Protein AF-A0A2P4SHV1-F1 (afdb_monomer_lite)

pLDDT: mean 92.04, std 10.2, range [57.44, 98.38]

Structure (mmCIF, N/CA/C/O backbone):
data_AF-A0A2P4SHV1-F1
#
_entry.id   AF-A0A2P4SHV1-F1
#
loop_
_atom_site.group_PDB
_atom_site.id
_atom_site.type_symbol
_atom_site.label_atom_id
_atom_site.label_alt_id
_atom_site.label_comp_id
_atom_site.label_asym_id
_atom_site.label_entity_id
_atom_site.label_seq_id
_atom_site.pdbx_PDB_ins_code
_atom_site.Cartn_x
_atom_site.Cartn_y
_atom_site.Cartn_z
_atom_site.occupancy
_atom_site.B_iso_or_equiv
_atom_site.auth_seq_id
_atom_site.auth_comp_id
_atom_site.auth_asym_id
_atom_site.auth_atom_id
_atom_site.pdbx_PDB_model_num
ATOM 1 N N . LEU A 1 1 ? 16.043 -7.988 -4.840 1.00 92.50 1 LEU A N 1
ATOM 2 C CA . LEU A 1 1 ? 14.716 -8.599 -5.084 1.00 92.50 1 LEU A CA 1
ATOM 3 C C . LEU A 1 1 ? 14.382 -8.703 -6.570 1.00 92.50 1 LEU A C 1
ATOM 5 O O . LEU A 1 1 ? 14.161 -9.810 -7.027 1.00 92.50 1 LEU A O 1
ATOM 9 N N . ILE A 1 2 ? 14.363 -7.604 -7.338 1.00 95.56 2 ILE A N 1
ATOM 10 C CA . ILE A 1 2 ? 14.000 -7.669 -8.771 1.00 95.56 2 ILE A CA 1
ATOM 11 C C . ILE A 1 2 ? 14.969 -8.577 -9.549 1.00 95.56 2 ILE A C 1
ATOM 13 O O . ILE A 1 2 ? 14.539 -9.579 -10.101 1.00 95.56 2 ILE A O 1
ATOM 17 N N . GLN A 1 3 ? 16.277 -8.306 -9.486 1.00 95.00 3 GLN A N 1
ATOM 18 C CA . GLN A 1 3 ? 17.307 -9.121 -10.152 1.00 95.00 3 GLN A CA 1
ATOM 19 C C . GLN A 1 3 ? 17.311 -10.593 -9.711 1.00 95.00 3 GLN A C 1
ATOM 21 O O . GLN A 1 3 ? 17.517 -11.482 -10.529 1.00 95.00 3 GLN A O 1
ATOM 26 N N . SER A 1 4 ? 17.057 -10.871 -8.427 1.00 95.75 4 SER A N 1
ATOM 27 C CA . SER A 1 4 ? 16.983 -12.248 -7.917 1.00 95.75 4 SER A CA 1
ATOM 28 C C . SER A 1 4 ? 15.753 -13.008 -8.424 1.00 95.75 4 SER A C 1
ATOM 30 O O . SER A 1 4 ? 15.762 -14.230 -8.404 1.00 95.75 4 SER A O 1
ATOM 32 N N . ILE A 1 5 ? 14.702 -12.302 -8.857 1.00 95.56 5 ILE A N 1
ATOM 33 C CA . ILE A 1 5 ? 13.499 -12.897 -9.455 1.00 95.56 5 ILE A CA 1
ATOM 34 C C . ILE A 1 5 ? 13.662 -13.032 -10.974 1.00 95.56 5 ILE A C 1
ATOM 36 O O . ILE A 1 5 ? 13.272 -14.049 -11.537 1.00 95.56 5 ILE A O 1
ATOM 40 N N . THR A 1 6 ? 14.230 -12.028 -11.649 1.00 95.06 6 THR A N 1
ATOM 41 C CA . THR A 1 6 ? 14.360 -12.020 -13.116 1.00 95.06 6 THR A CA 1
ATOM 42 C C . THR A 1 6 ? 15.577 -12.789 -13.629 1.00 95.06 6 THR A C 1
ATOM 44 O O . THR A 1 6 ? 15.610 -13.140 -14.804 1.00 95.06 6 THR A O 1
ATOM 47 N N . GLY A 1 7 ? 16.590 -13.031 -12.788 1.00 95.12 7 GLY A N 1
ATOM 48 C CA . GLY A 1 7 ? 17.836 -13.709 -13.172 1.00 95.12 7 GLY A CA 1
ATOM 49 C C . GLY A 1 7 ? 18.754 -12.876 -14.076 1.00 95.12 7 GLY A C 1
ATOM 50 O O . GLY A 1 7 ? 19.793 -13.359 -14.518 1.00 95.12 7 GLY A O 1
ATOM 51 N N . THR A 1 8 ? 18.392 -11.621 -14.347 1.00 95.00 8 THR A N 1
ATOM 52 C CA . THR A 1 8 ? 19.096 -10.716 -15.261 1.00 95.00 8 THR A CA 1
ATOM 53 C C . THR A 1 8 ? 19.333 -9.357 -14.616 1.00 95.00 8 THR A C 1
ATOM 55 O O . THR A 1 8 ? 18.591 -8.934 -13.725 1.00 95.00 8 THR A O 1
ATOM 58 N N . SER A 1 9 ? 20.384 -8.666 -15.066 1.00 95.56 9 SER A N 1
ATOM 59 C CA . SER A 1 9 ? 20.658 -7.295 -14.628 1.00 95.56 9 SER A CA 1
ATOM 60 C C . SER A 1 9 ? 19.500 -6.370 -15.012 1.00 95.56 9 SER A C 1
ATOM 62 O O . SER A 1 9 ? 18.963 -6.455 -16.116 1.00 95.56 9 SER A O 1
ATOM 64 N N . VAL A 1 10 ? 19.120 -5.484 -14.096 1.00 95.88 10 VAL A N 1
ATOM 65 C CA . VAL A 1 10 ? 18.024 -4.523 -14.263 1.00 95.88 10 VAL A CA 1
ATOM 66 C C . VAL A 1 10 ? 18.555 -3.102 -14.173 1.00 95.88 10 VAL A C 1
ATOM 68 O O . VAL A 1 10 ? 19.433 -2.804 -13.367 1.00 95.88 10 VAL A O 1
ATOM 71 N N . SER A 1 11 ? 18.011 -2.211 -15.002 1.00 97.06 11 SER A N 1
ATOM 72 C CA . SER A 1 11 ? 18.418 -0.807 -15.011 1.00 97.06 11 SER A CA 1
ATOM 73 C C . SER A 1 11 ? 17.919 -0.060 -13.771 1.00 97.06 11 SER A C 1
ATOM 75 O O . SER A 1 11 ? 16.892 -0.400 -13.177 1.00 97.06 11 SER A O 1
ATOM 77 N N . GLN A 1 12 ? 18.614 1.019 -13.407 1.00 96.56 12 GLN A N 1
ATOM 78 C CA . GLN A 1 12 ? 18.222 1.861 -12.275 1.00 96.56 12 GLN A CA 1
ATOM 79 C C . GLN A 1 12 ? 16.825 2.475 -12.464 1.00 96.56 12 GLN A C 1
ATOM 81 O O . GLN A 1 12 ? 16.076 2.593 -11.498 1.00 96.56 12 GLN A O 1
ATOM 86 N N . ASN A 1 13 ? 16.422 2.774 -13.702 1.00 97.00 13 ASN A N 1
ATOM 87 C CA . ASN A 1 13 ? 15.083 3.287 -14.007 1.00 97.00 13 ASN A CA 1
ATOM 88 C C . ASN A 1 13 ? 13.975 2.304 -13.602 1.00 97.00 13 ASN A C 1
ATOM 90 O O . ASN A 1 13 ? 12.945 2.729 -13.083 1.00 97.00 13 ASN A O 1
ATOM 94 N N . VAL A 1 14 ? 14.196 0.992 -13.763 1.00 97.38 14 VAL A N 1
ATOM 95 C CA . VAL A 1 14 ? 13.253 -0.038 -13.293 1.00 97.38 14 VAL A CA 1
ATOM 96 C C . VAL A 1 14 ? 13.147 -0.011 -11.770 1.00 97.38 14 VAL A C 1
ATOM 98 O O . VAL A 1 14 ? 12.049 -0.087 -11.223 1.00 97.38 14 VAL A O 1
ATOM 101 N N . VAL A 1 15 ? 14.275 0.143 -11.075 1.00 97.00 15 VAL A N 1
ATOM 102 C CA . VAL A 1 15 ? 14.300 0.231 -9.608 1.00 97.00 15 VAL A CA 1
ATOM 103 C C . VAL A 1 15 ? 13.574 1.486 -9.118 1.00 97.00 15 VAL A C 1
ATOM 105 O O . VAL A 1 15 ? 12.791 1.398 -8.172 1.00 97.00 15 VAL A O 1
ATOM 108 N N . ILE A 1 16 ? 13.774 2.632 -9.777 1.00 97.94 16 ILE A N 1
ATOM 109 C CA . ILE A 1 16 ? 13.094 3.896 -9.453 1.00 97.94 16 ILE A CA 1
ATOM 110 C C . ILE A 1 16 ? 11.583 3.749 -9.649 1.00 97.94 16 ILE A C 1
ATOM 112 O O . ILE A 1 16 ? 10.816 4.052 -8.734 1.00 97.94 16 ILE A O 1
ATOM 116 N N . ALA A 1 17 ? 11.151 3.225 -10.800 1.00 97.75 17 ALA A N 1
ATOM 117 C CA . ALA A 1 17 ? 9.736 3.015 -11.091 1.00 97.75 17 ALA A CA 1
ATOM 118 C C . ALA A 1 17 ? 9.085 2.054 -10.083 1.00 97.75 17 ALA A C 1
ATOM 120 O O . ALA A 1 17 ? 8.046 2.372 -9.506 1.00 97.75 17 ALA A O 1
ATOM 121 N N . MET A 1 18 ? 9.726 0.915 -9.796 1.00 97.25 18 MET A N 1
ATOM 122 C CA . MET A 1 18 ? 9.223 -0.057 -8.821 1.00 97.25 18 MET A CA 1
ATOM 123 C C . MET A 1 18 ? 9.140 0.529 -7.407 1.00 97.25 18 MET A C 1
ATOM 125 O O . MET A 1 18 ? 8.176 0.269 -6.686 1.00 97.25 18 MET A O 1
ATOM 129 N N . SER A 1 19 ? 10.119 1.346 -7.014 1.00 97.75 19 SER A N 1
ATOM 130 C CA . SER A 1 19 ? 10.102 2.049 -5.726 1.00 97.75 19 SER A CA 1
ATOM 131 C C . SER A 1 19 ? 8.942 3.044 -5.653 1.00 97.75 19 SER A C 1
ATOM 133 O O . SER A 1 19 ? 8.255 3.104 -4.636 1.00 97.75 19 SER A O 1
ATOM 135 N N . GLY A 1 20 ? 8.675 3.775 -6.741 1.00 97.94 20 GLY A N 1
ATOM 136 C CA . GLY A 1 20 ? 7.534 4.686 -6.847 1.00 97.94 20 GLY A CA 1
ATOM 137 C C . GLY A 1 20 ? 6.194 3.964 -6.703 1.00 97.94 20 GLY A C 1
ATOM 138 O O . GLY A 1 20 ? 5.388 4.340 -5.855 1.00 97.94 20 GLY A O 1
ATOM 139 N N . ILE A 1 21 ? 5.992 2.877 -7.454 1.00 95.88 21 ILE A N 1
ATOM 140 C CA . ILE A 1 21 ? 4.775 2.050 -7.374 1.00 95.88 21 ILE A CA 1
ATOM 141 C C . ILE A 1 21 ? 4.603 1.474 -5.961 1.00 95.88 21 ILE A C 1
ATOM 143 O O . ILE A 1 21 ? 3.520 1.541 -5.383 1.00 95.88 21 ILE A O 1
ATOM 147 N N . SER A 1 22 ? 5.685 0.962 -5.369 1.00 96.88 22 SER A N 1
ATOM 148 C CA . SER A 1 22 ? 5.658 0.404 -4.011 1.00 96.88 22 SER A CA 1
ATOM 149 C C . SER A 1 22 ? 5.321 1.464 -2.959 1.00 96.88 22 SER A C 1
ATOM 151 O O . SER A 1 22 ? 4.603 1.170 -2.008 1.00 96.88 22 SER A O 1
ATOM 153 N N . LYS A 1 23 ? 5.794 2.707 -3.127 1.00 97.25 23 LYS A N 1
ATOM 154 C CA . LYS A 1 23 ? 5.468 3.823 -2.229 1.00 97.25 23 LYS A CA 1
ATOM 155 C C . LYS A 1 23 ? 3.980 4.163 -2.268 1.00 97.25 23 LYS A C 1
ATOM 157 O O . LYS A 1 23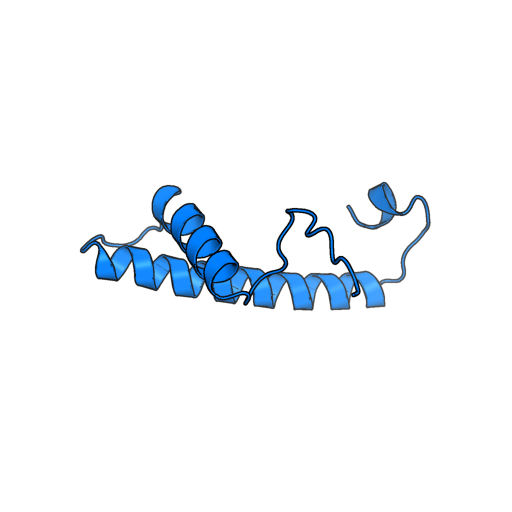 ? 3.393 4.344 -1.206 1.00 97.25 23 LYS A O 1
ATOM 162 N N . VAL A 1 24 ? 3.387 4.233 -3.464 1.00 96.81 24 VAL A N 1
ATOM 163 C CA . VAL A 1 24 ? 1.941 4.470 -3.625 1.00 96.81 24 VAL A CA 1
ATOM 164 C C . VAL A 1 24 ? 1.155 3.365 -2.921 1.00 96.81 24 VAL A C 1
ATOM 166 O O . VAL A 1 24 ? 0.333 3.665 -2.063 1.00 96.81 24 VAL A O 1
ATOM 169 N N . PHE A 1 25 ? 1.504 2.101 -3.176 1.00 96.00 25 PHE A N 1
ATOM 170 C CA . PHE A 1 25 ? 0.868 0.953 -2.529 1.00 96.00 25 PHE A CA 1
ATOM 171 C C . PHE A 1 25 ? 0.949 1.008 -0.995 1.00 96.00 25 PHE A C 1
ATOM 173 O O . PHE A 1 25 ? -0.047 0.791 -0.309 1.00 96.00 25 PHE A O 1
ATOM 180 N N . VAL A 1 26 ? 2.124 1.307 -0.431 1.00 97.31 26 VAL A N 1
ATOM 181 C CA . VAL A 1 26 ? 2.273 1.435 1.028 1.00 97.31 26 VAL A CA 1
ATOM 182 C C . VAL A 1 26 ? 1.430 2.593 1.567 1.00 97.31 26 VAL A C 1
ATOM 184 O O . VAL A 1 26 ? 0.825 2.437 2.624 1.00 97.31 26 VAL A O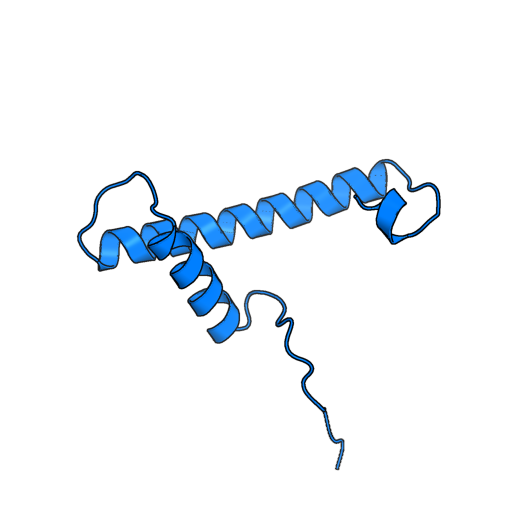 1
ATOM 187 N N . GLY A 1 27 ? 1.353 3.716 0.847 1.00 97.75 27 GLY A N 1
ATOM 188 C CA . GLY A 1 27 ? 0.505 4.854 1.209 1.00 97.75 27 GLY A CA 1
ATOM 189 C C . GLY A 1 27 ? -0.968 4.468 1.329 1.00 97.75 27 GLY A C 1
ATOM 190 O O . GLY A 1 27 ? -1.555 4.658 2.390 1.00 97.75 27 GLY A O 1
ATOM 191 N N . GLU A 1 28 ? -1.524 3.836 0.294 1.00 96.75 28 GLU A N 1
ATOM 192 C CA . GLU A 1 28 ? -2.923 3.378 0.270 1.00 96.75 28 GLU A CA 1
ATOM 193 C C . GLU A 1 28 ? -3.226 2.381 1.400 1.00 96.75 28 GLU A C 1
ATOM 195 O O . GLU A 1 28 ? -4.265 2.450 2.057 1.00 96.75 28 GLU A O 1
ATOM 200 N N . VAL A 1 29 ? -2.308 1.441 1.654 1.00 97.31 29 VAL A N 1
ATOM 201 C CA . VAL A 1 29 ? -2.471 0.445 2.723 1.00 97.31 29 VAL A CA 1
ATOM 202 C C . VAL A 1 29 ? -2.449 1.098 4.104 1.00 97.31 29 VAL A C 1
ATOM 204 O O . VAL A 1 29 ? -3.230 0.701 4.968 1.00 97.31 29 VAL A O 1
ATOM 207 N N . VAL A 1 30 ? -1.557 2.064 4.335 1.00 98.12 30 VAL A N 1
ATOM 208 C CA . VAL A 1 30 ? -1.450 2.762 5.624 1.00 98.12 30 VAL A CA 1
ATOM 209 C C . VAL A 1 30 ? -2.651 3.676 5.856 1.00 98.12 30 VAL A C 1
ATOM 211 O O . VAL A 1 30 ? -3.172 3.690 6.967 1.00 98.12 30 VAL A O 1
ATOM 214 N N . GLU A 1 31 ? -3.123 4.378 4.826 1.00 97.75 31 GLU A N 1
ATOM 215 C CA . GLU A 1 31 ? -4.333 5.205 4.891 1.00 97.75 31 GLU A CA 1
ATOM 216 C C . GLU A 1 31 ? -5.559 4.360 5.264 1.00 97.75 31 GLU A C 1
ATOM 218 O O . GLU A 1 31 ? -6.209 4.631 6.272 1.00 97.75 31 GLU A O 1
ATOM 223 N N . GLU A 1 32 ? -5.807 3.245 4.563 1.00 98.06 32 GLU A N 1
ATOM 224 C CA . GLU A 1 32 ? -6.924 2.359 4.920 1.00 98.06 32 GLU A CA 1
ATOM 225 C C . GLU A 1 32 ? -6.721 1.706 6.306 1.00 98.06 32 GLU A C 1
ATOM 227 O O . GLU A 1 32 ? -7.692 1.406 7.000 1.00 98.06 32 GLU A O 1
ATOM 232 N N . ALA A 1 33 ? -5.481 1.489 6.759 1.00 98.38 33 ALA A N 1
ATOM 233 C CA . ALA A 1 33 ? -5.216 0.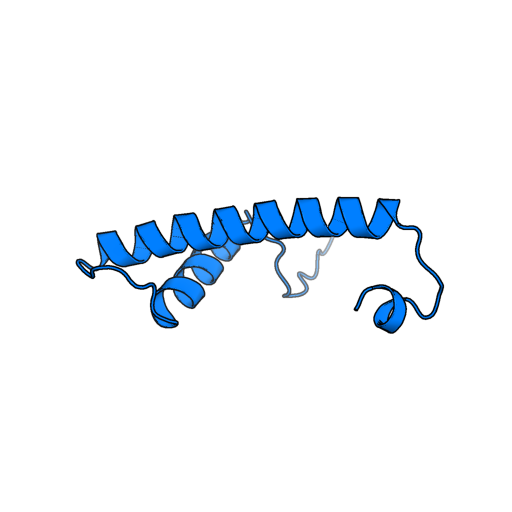963 8.100 1.00 98.38 33 ALA A CA 1
ATOM 234 C C . ALA A 1 33 ? -5.510 1.982 9.209 1.00 98.38 33 ALA A C 1
ATOM 236 O O . ALA A 1 33 ? -5.996 1.582 10.271 1.00 98.38 33 ALA A O 1
ATOM 237 N N . LEU A 1 34 ? -5.247 3.271 8.977 1.00 98.25 34 LEU A N 1
ATOM 238 C CA . LEU A 1 34 ? -5.646 4.354 9.881 1.00 98.25 34 LEU A CA 1
ATOM 239 C C . LEU A 1 34 ? -7.171 4.437 9.969 1.00 98.25 34 LEU A C 1
ATOM 241 O O . LEU A 1 34 ? -7.713 4.434 11.072 1.00 98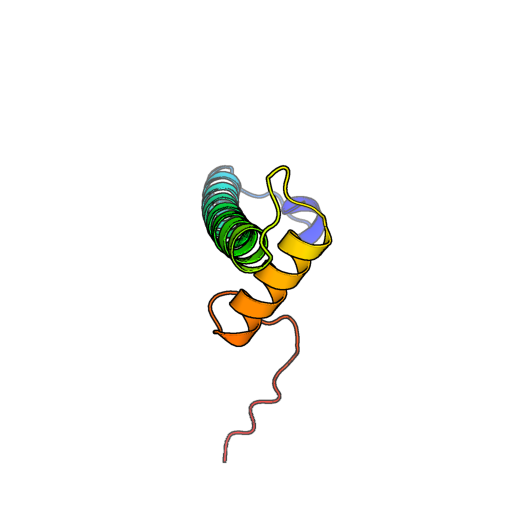.25 34 LEU A O 1
ATOM 245 N N . ASP A 1 35 ? -7.846 4.349 8.826 1.00 97.94 35 ASP A N 1
ATOM 246 C CA . ASP A 1 35 ? -9.301 4.245 8.727 1.00 97.94 35 ASP A CA 1
ATOM 247 C C . ASP A 1 35 ? -9.870 3.068 9.534 1.00 97.94 35 ASP A C 1
ATOM 249 O O . ASP A 1 35 ? -10.904 3.189 10.191 1.00 97.94 35 ASP A O 1
ATOM 253 N N . VAL A 1 36 ? -9.233 1.891 9.471 1.00 98.06 36 VAL A N 1
ATOM 254 C CA . VAL A 1 36 ? -9.629 0.724 10.279 1.00 98.06 36 VAL A CA 1
ATOM 255 C C . VAL A 1 36 ? -9.457 1.017 11.766 1.00 98.06 36 VAL A C 1
ATOM 257 O O . VAL A 1 36 ? -10.373 0.734 12.534 1.00 98.06 36 VAL A O 1
ATOM 260 N N . CYS A 1 37 ? -8.303 1.561 12.160 1.00 97.81 37 CYS A N 1
ATOM 261 C CA . CYS A 1 37 ? -7.971 1.869 13.550 1.00 97.81 37 CYS A CA 1
ATOM 262 C C . CYS A 1 37 ? -8.996 2.834 14.164 1.00 97.81 37 CYS A C 1
ATOM 264 O O . CYS A 1 37 ? -9.574 2.536 15.208 1.00 97.81 37 CYS A O 1
ATOM 266 N N . GLU A 1 38 ? -9.288 3.936 13.468 1.00 97.50 38 GLU A N 1
ATOM 267 C CA . GLU A 1 38 ? -10.257 4.944 13.902 1.00 97.50 38 GLU A CA 1
ATOM 268 C C . GLU A 1 38 ? -11.676 4.366 13.989 1.00 97.50 38 GLU A C 1
ATOM 270 O O . GLU A 1 38 ? -12.348 4.512 15.010 1.00 97.50 38 GLU A O 1
ATOM 275 N N . LYS A 1 39 ? -12.120 3.625 12.962 1.00 97.19 39 LYS A N 1
ATOM 276 C CA . LYS A 1 39 ? -13.451 2.984 12.947 1.00 97.19 39 LYS A CA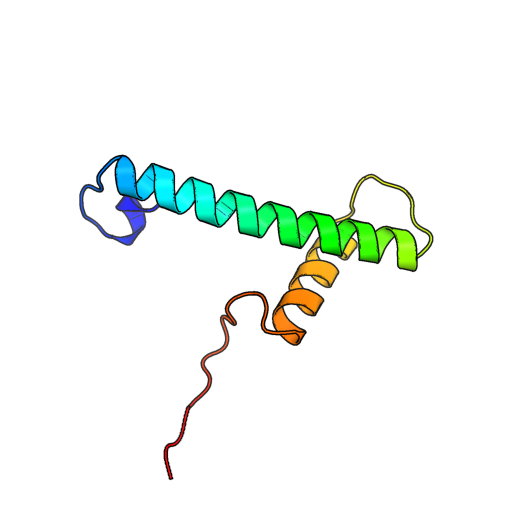 1
ATOM 277 C C . LYS A 1 39 ? -13.619 1.930 14.044 1.00 97.19 39 LYS A C 1
ATOM 279 O O . LYS A 1 39 ? -14.750 1.582 14.375 1.00 97.19 39 LYS A O 1
ATOM 284 N N . TRP A 1 40 ? -12.525 1.389 14.577 1.00 97.62 40 TRP A N 1
ATOM 285 C CA . TRP A 1 40 ? -12.532 0.448 15.701 1.00 97.62 40 TRP A CA 1
ATOM 286 C C . TRP A 1 40 ? -12.395 1.140 17.063 1.00 97.62 40 TRP A C 1
ATOM 288 O O . TRP A 1 40 ? -12.415 0.463 18.087 1.00 97.62 40 TRP A O 1
ATOM 298 N N . GLY A 1 41 ? -12.295 2.473 17.090 1.00 97.25 41 GLY A N 1
ATOM 299 C CA . GLY A 1 41 ? -12.109 3.248 18.316 1.00 97.25 41 GLY A CA 1
ATOM 300 C C . GLY A 1 41 ? -10.730 3.051 18.949 1.00 97.25 41 GLY A C 1
ATOM 301 O O . GLY A 1 41 ? -10.562 3.291 20.143 1.00 97.25 41 GLY A O 1
ATOM 302 N N . GLU A 1 42 ? -9.749 2.584 18.174 1.00 96.31 42 GLU A N 1
ATOM 303 C CA . GLU A 1 42 ? -8.380 2.372 18.629 1.00 96.31 42 GLU A CA 1
ATOM 304 C C . GLU A 1 42 ? -7.496 3.569 18.279 1.00 96.31 42 GLU A C 1
ATOM 306 O O . GLU A 1 42 ? -7.706 4.263 17.284 1.00 96.31 42 GLU A O 1
ATOM 311 N N . LEU A 1 43 ? -6.461 3.789 19.089 1.00 92.62 43 LEU A N 1
ATOM 312 C CA . LEU A 1 43 ? -5.465 4.828 18.848 1.00 92.62 43 LEU A CA 1
ATOM 313 C C . LEU A 1 43 ? -4.212 4.229 18.190 1.00 92.62 43 LEU A C 1
ATOM 315 O O . LEU A 1 43 ? -3.875 3.068 18.449 1.00 92.62 43 LEU A O 1
ATOM 319 N N . PRO A 1 44 ? -3.480 5.012 17.377 1.00 90.44 44 PRO A N 1
ATOM 320 C CA . PRO A 1 44 ? -2.157 4.628 16.898 1.00 90.44 44 PRO A CA 1
ATOM 321 C C . PRO A 1 44 ? -1.219 4.255 18.063 1.00 90.44 44 PRO A C 1
ATOM 323 O O . PRO A 1 44 ? -1.346 4.815 19.154 1.00 90.44 44 PRO A O 1
ATOM 326 N N . PRO A 1 45 ? -0.240 3.355 17.862 1.00 96.44 45 PRO A N 1
ATOM 327 C CA . PRO A 1 45 ? 0.294 2.884 16.582 1.00 96.44 45 PRO A CA 1
ATOM 328 C C . PRO A 1 45 ? -0.540 1.789 15.897 1.00 96.44 45 PRO A C 1
ATOM 330 O O . PRO A 1 45 ? -1.232 1.000 16.537 1.00 96.44 45 PRO A O 1
ATOM 333 N N . LEU A 1 46 ? -0.424 1.705 14.566 1.00 97.81 46 LEU A N 1
ATOM 334 C CA . LEU A 1 46 ? -1.088 0.670 13.774 1.00 97.81 46 LEU A CA 1
ATOM 335 C C . LEU A 1 46 ? -0.641 -0.731 14.205 1.00 97.81 46 LEU A C 1
ATOM 337 O O . LEU A 1 46 ? 0.537 -1.081 14.150 1.00 97.81 46 LEU A O 1
ATOM 341 N N . GLN A 1 47 ? -1.611 -1.559 14.584 1.00 97.62 47 GLN A N 1
ATOM 342 C CA . GLN A 1 47 ? -1.382 -2.950 14.936 1.00 97.62 47 GLN A CA 1
ATOM 343 C C . GLN A 1 47 ? -1.439 -3.849 13.690 1.00 97.62 47 GLN A C 1
ATOM 345 O O . GLN A 1 47 ? -2.103 -3.515 12.703 1.00 97.62 47 GLN A O 1
ATOM 350 N N . PRO A 1 48 ? -0.846 -5.057 13.733 1.00 98.25 48 PRO A N 1
ATOM 351 C CA . PRO A 1 48 ? -0.913 -6.003 12.619 1.00 98.25 48 PRO A CA 1
ATOM 352 C C . PRO A 1 48 ? -2.341 -6.325 12.146 1.00 98.25 48 PRO A C 1
ATOM 354 O O . PRO A 1 48 ? -2.548 -6.608 10.967 1.00 98.25 48 PRO A O 1
ATOM 357 N N . LYS A 1 49 ? -3.340 -6.277 13.040 1.00 97.94 49 LYS A N 1
ATOM 358 C CA . LYS A 1 49 ? -4.757 -6.466 12.687 1.00 97.94 49 LYS A CA 1
ATOM 359 C C . LYS A 1 49 ? -5.297 -5.343 11.787 1.00 97.94 49 LYS A C 1
ATOM 361 O O . LYS A 1 49 ? -6.014 -5.657 10.843 1.00 97.94 49 LYS A O 1
ATOM 366 N N . HIS A 1 50 ? -4.876 -4.092 12.000 1.00 98.31 50 HIS A N 1
ATOM 367 C CA . HIS A 1 50 ? -5.264 -2.944 11.171 1.00 98.31 50 HIS A CA 1
ATOM 368 C C . HIS A 1 50 ? -4.693 -3.083 9.761 1.00 98.31 50 HIS A C 1
ATOM 370 O O . HIS A 1 50 ? -5.428 -2.998 8.784 1.00 98.31 50 HIS A O 1
ATOM 376 N N . MET A 1 51 ? -3.405 -3.428 9.652 1.00 98.12 51 MET A N 1
ATOM 377 C CA . MET A 1 51 ? -2.737 -3.626 8.359 1.00 98.12 51 MET A CA 1
ATOM 378 C C . MET A 1 51 ? -3.346 -4.783 7.556 1.00 98.12 51 MET A C 1
ATOM 380 O O . MET A 1 51 ? -3.566 -4.670 6.350 1.00 98.12 51 MET A O 1
ATOM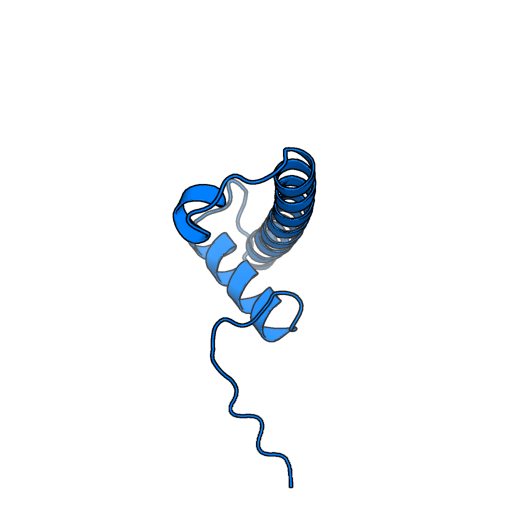 384 N N . ARG A 1 52 ? -3.645 -5.914 8.210 1.00 97.75 52 ARG A N 1
ATOM 385 C CA . ARG A 1 52 ? -4.280 -7.060 7.539 1.00 97.75 52 ARG A CA 1
ATOM 386 C C . ARG A 1 52 ? -5.690 -6.731 7.062 1.00 97.75 52 ARG A C 1
ATOM 388 O O . ARG A 1 52 ? -6.050 -7.110 5.948 1.00 97.75 52 ARG A O 1
ATOM 395 N N . GLU A 1 53 ? -6.469 -6.036 7.887 1.00 97.94 53 GLU A N 1
ATOM 396 C CA . GLU A 1 53 ? -7.824 -5.622 7.531 1.00 97.94 53 GLU A CA 1
ATOM 397 C C . GLU A 1 53 ? -7.819 -4.597 6.391 1.00 97.94 53 GLU A C 1
ATOM 399 O O . GLU A 1 53 ? -8.603 -4.733 5.453 1.00 97.94 53 GLU A O 1
ATOM 404 N N . ALA A 1 54 ? -6.881 -3.649 6.392 1.00 97.50 54 ALA A N 1
ATOM 405 C CA . ALA A 1 54 ? -6.703 -2.693 5.304 1.00 97.50 54 ALA A CA 1
ATOM 406 C C . ALA A 1 54 ? -6.446 -3.388 3.961 1.00 97.50 54 ALA A C 1
ATOM 408 O O . ALA A 1 54 ? -7.179 -3.188 2.991 1.00 97.50 54 ALA A O 1
ATOM 409 N N . VAL A 1 55 ? -5.479 -4.312 3.916 1.00 95.69 55 VAL A N 1
ATOM 410 C CA . VAL A 1 55 ? -5.192 -5.104 2.706 1.00 95.69 55 VAL A CA 1
ATOM 411 C C . VAL A 1 55 ? -6.407 -5.938 2.283 1.00 95.69 55 VAL A C 1
ATOM 413 O O . VAL A 1 55 ? -6.677 -6.078 1.087 1.00 95.69 55 VAL A O 1
ATOM 416 N N . ARG A 1 56 ? -7.170 -6.495 3.234 1.00 95.69 56 ARG A N 1
ATOM 417 C CA . ARG A 1 56 ? -8.405 -7.238 2.934 1.00 95.69 56 ARG A CA 1
ATOM 418 C C . ARG A 1 56 ? -9.441 -6.338 2.254 1.00 95.69 56 ARG A C 1
ATOM 420 O O . ARG A 1 56 ? -10.018 -6.748 1.244 1.00 95.69 56 ARG A O 1
ATOM 427 N N . ARG A 1 57 ? -9.656 -5.125 2.771 1.00 95.94 57 ARG A N 1
ATOM 428 C CA . ARG A 1 57 ? -10.599 -4.142 2.216 1.00 95.94 57 ARG A CA 1
ATOM 429 C C . ARG A 1 57 ? -10.177 -3.670 0.830 1.00 95.94 57 ARG A C 1
ATOM 431 O O . ARG A 1 57 ? -10.980 -3.778 -0.096 1.00 95.94 57 ARG A O 1
ATOM 438 N N . LEU A 1 58 ? -8.918 -3.277 0.648 1.00 94.88 58 LEU A N 1
ATOM 439 C CA . LEU A 1 58 ? -8.392 -2.851 -0.654 1.00 94.88 58 LEU A CA 1
ATOM 440 C C . LEU A 1 58 ? -8.521 -3.957 -1.718 1.00 94.88 58 LEU A C 1
ATOM 442 O O . LEU A 1 58 ? -8.946 -3.688 -2.843 1.00 94.88 58 LEU A O 1
ATOM 446 N N . LYS A 1 59 ? -8.260 -5.228 -1.361 1.00 92.44 59 LYS A N 1
ATOM 447 C CA . LYS A 1 59 ? -8.508 -6.379 -2.258 1.00 92.44 59 LYS A CA 1
ATOM 448 C C . LYS A 1 59 ? -9.984 -6.533 -2.605 1.00 92.44 59 LYS A C 1
ATOM 450 O O . LYS A 1 59 ? -10.310 -6.811 -3.756 1.00 92.44 59 LYS A O 1
ATOM 455 N N . SER A 1 60 ? -10.875 -6.384 -1.624 1.00 91.19 60 SER A N 1
ATOM 456 C CA . SER A 1 60 ? -12.321 -6.517 -1.841 1.00 91.19 60 SER A CA 1
ATOM 457 C C . SER A 1 60 ? -12.894 -5.419 -2.743 1.00 91.19 60 SER A C 1
ATOM 459 O O . SER A 1 60 ? -13.796 -5.698 -3.524 1.00 91.19 60 SER A O 1
ATOM 461 N N . ARG A 1 61 ? -12.315 -4.212 -2.699 1.00 92.31 61 ARG A N 1
ATOM 462 C CA . ARG A 1 61 ? -12.656 -3.087 -3.584 1.00 92.31 61 ARG A CA 1
ATOM 463 C C . ARG A 1 61 ? -11.992 -3.174 -4.963 1.00 92.31 61 ARG A C 1
ATOM 465 O O . ARG A 1 61 ? -12.275 -2.350 -5.821 1.00 92.31 61 ARG A O 1
ATOM 472 N N . GLY A 1 62 ? -11.102 -4.146 -5.181 1.00 87.50 62 GLY A N 1
ATOM 473 C CA . GLY A 1 62 ? -10.350 -4.285 -6.430 1.00 87.50 62 GLY A CA 1
ATOM 474 C C . GLY A 1 62 ? -9.282 -3.207 -6.648 1.00 87.50 62 GLY A C 1
ATOM 475 O O . GLY A 1 62 ? -8.814 -3.058 -7.770 1.00 87.50 62 GLY A O 1
ATOM 476 N N . GLN A 1 63 ? -8.892 -2.475 -5.599 1.00 86.25 63 GLN A N 1
ATOM 477 C CA . GLN A 1 63 ? -7.899 -1.396 -5.682 1.00 86.25 63 GLN A CA 1
ATOM 478 C C . GLN A 1 63 ? -6.459 -1.918 -5.689 1.00 86.25 63 GLN A C 1
ATOM 480 O O . GLN A 1 63 ? -5.569 -1.249 -6.195 1.00 86.25 63 GLN A O 1
ATOM 485 N N . ILE A 1 64 ? -6.229 -3.137 -5.184 1.00 87.00 64 ILE A N 1
ATOM 486 C CA . ILE A 1 64 ? -4.921 -3.798 -5.251 1.00 87.00 64 ILE A CA 1
ATOM 487 C C . ILE A 1 64 ? -5.015 -5.147 -5.974 1.00 87.00 64 ILE A C 1
ATOM 489 O O . ILE A 1 64 ? -6.027 -5.847 -5.831 1.00 87.00 64 ILE A O 1
ATOM 493 N N . PRO A 1 65 ? -3.975 -5.548 -6.734 1.00 79.19 65 PRO A N 1
ATOM 494 C CA . PRO A 1 65 ? -3.988 -6.781 -7.511 1.00 79.19 65 PRO A CA 1
ATOM 495 C C . PRO A 1 65 ? -4.322 -8.002 -6.649 1.00 79.19 65 PRO A C 1
ATOM 497 O O . PRO A 1 65 ? -3.751 -8.223 -5.576 1.00 79.19 65 PRO A O 1
ATOM 500 N N . ASN A 1 66 ? -5.260 -8.822 -7.123 1.00 70.56 66 ASN A N 1
ATOM 501 C CA . ASN A 1 66 ? -5.621 -10.055 -6.440 1.00 70.56 66 ASN A CA 1
ATOM 502 C C . ASN A 1 66 ? -4.631 -11.163 -6.814 1.00 70.56 66 ASN A C 1
ATOM 504 O O . ASN A 1 66 ? -4.440 -11.463 -7.988 1.00 70.56 66 ASN A O 1
ATOM 508 N N . SER A 1 67 ? -4.038 -11.804 -5.810 1.00 67.62 67 SER A N 1
ATOM 509 C CA . SER A 1 67 ? -3.142 -12.946 -5.998 1.00 67.62 67 SER A CA 1
ATOM 510 C C . SER A 1 67 ? -3.877 -14.258 -6.304 1.00 67.62 67 SER A C 1
ATOM 512 O O . SER A 1 67 ? -3.238 -15.251 -6.638 1.00 67.62 67 SER A O 1
ATOM 514 N N . LYS A 1 68 ? -5.211 -14.303 -6.171 1.00 65.81 68 LYS A N 1
ATOM 515 C CA . LYS A 1 68 ? -6.012 -15.479 -6.530 1.00 65.81 68 LYS A CA 1
ATOM 516 C C . LYS A 1 68 ? -6.250 -15.502 -8.038 1.00 65.81 68 LYS A C 1
ATOM 518 O O . LYS A 1 68 ? -6.889 -14.600 -8.576 1.00 65.81 68 LYS A O 1
ATOM 523 N N . TYR A 1 69 ? -5.786 -16.567 -8.690 1.00 65.69 69 TYR A N 1
ATOM 524 C CA . TYR A 1 69 ? -6.101 -16.869 -10.084 1.00 65.69 69 TYR A CA 1
ATOM 525 C C . TYR A 1 69 ? -7.624 -16.891 -10.286 1.00 65.69 69 TYR A C 1
ATOM 527 O O . TYR A 1 69 ? -8.325 -17.710 -9.689 1.00 65.69 69 TYR A O 1
ATOM 535 N N . LYS A 1 70 ? -8.145 -15.981 -11.115 1.00 65.19 70 LYS A N 1
ATOM 536 C CA . LYS A 1 70 ? -9.519 -16.054 -11.618 1.00 65.19 70 LYS A CA 1
ATOM 537 C C . LYS A 1 70 ? -9.472 -16.768 -12.964 1.00 65.19 70 LYS A C 1
ATOM 539 O O . LYS A 1 70 ? -8.884 -16.246 -13.907 1.00 65.19 70 LYS A O 1
ATOM 544 N N . LYS A 1 71 ? -10.084 -17.951 -13.057 1.00 65.38 71 LYS A N 1
ATOM 545 C CA . LYS A 1 71 ? -10.289 -18.634 -14.339 1.00 65.38 71 LYS A CA 1
ATOM 546 C C . LYS A 1 71 ? -11.317 -17.821 -15.130 1.00 65.38 71 LYS A C 1
ATOM 548 O O . LYS A 1 71 ? -12.511 -17.930 -14.876 1.00 65.38 71 LYS A O 1
ATOM 553 N N . ILE A 1 72 ? -10.845 -16.943 -16.010 1.00 73.44 72 ILE A N 1
ATOM 554 C CA . ILE A 1 72 ? -11.711 -16.203 -16.930 1.00 73.44 72 ILE A CA 1
ATOM 555 C C . ILE A 1 72 ? -12.090 -17.192 -18.033 1.00 73.44 72 ILE A C 1
ATOM 557 O O . ILE A 1 72 ? -11.247 -17.567 -18.845 1.00 73.44 72 ILE A O 1
ATOM 561 N N . ILE A 1 73 ? -13.326 -17.687 -18.000 1.00 74.75 73 ILE A N 1
ATOM 562 C CA . ILE A 1 73 ? -13.900 -18.481 -19.087 1.00 74.75 73 ILE A CA 1
ATOM 563 C C . ILE A 1 73 ? -14.581 -17.479 -20.017 1.00 74.75 73 ILE A C 1
ATOM 565 O O . ILE A 1 73 ? -15.522 -16.805 -19.604 1.00 74.75 73 ILE A O 1
ATOM 569 N N . PHE A 1 74 ? -14.067 -17.342 -21.236 1.00 71.25 74 PHE A N 1
ATOM 570 C CA . PHE A 1 74 ? -14.756 -16.620 -22.300 1.00 71.25 74 PHE A CA 1
ATOM 571 C C . PHE A 1 74 ? -15.827 -17.561 -22.868 1.00 71.25 74 PHE A C 1
ATOM 573 O O . PHE A 1 74 ? -15.492 -18.674 -23.277 1.00 71.25 74 PHE A O 1
ATOM 580 N N . HIS A 1 75 ? -17.092 -17.142 -22.807 1.00 57.44 75 HIS A N 1
ATOM 581 C CA . HIS A 1 75 ? -18.219 -17.785 -23.487 1.00 57.44 75 HIS A CA 1
ATOM 582 C C . HIS A 1 75 ? -18.507 -17.059 -24.796 1.00 57.44 75 HIS A C 1
ATOM 584 O O . HIS A 1 75 ? -18.372 -15.814 -24.799 1.00 57.44 75 HIS A O 1
#

Organism: Bambusicola thoracicus (NCBI:txid9083)

InterPro domains:
  IPR006809 TAFII28-like protein domain [PF04719] (1-57)
  IPR006809 TAFII28-like protein domain [cd08048] (1-62)
  IPR009072 Histone-fold [G3DSA:1.10.20.10] (1-65)
  IPR009072 Histone-fold [SSF47113] (1-65)
  IPR045127 Transcription initiation factor TFIID subunit 11-like [PTHR13218] (1-74)

Sequence (75 aa):
LIQSITGTSVSQNVVIAMSGISKVFVGEVVEEALDVCEKWGELPPLQPKHMREAVRRLKSRGQIPNSKYKKIIFH

Foldseek 3Di:
DVCVVVVDDDDVVVVVVVVVVVVVVVVQLVVQLVVQCVVVVHDDDRDPVSSVVSVVVCVVVVVDDDPDDDPDDDD

Radius of gyration: 16.52 Å; chains: 1; bounding box: 39×24×42 Å

Secondary structure (DSSP, 8-state):
-HHHHHSS---HHHHHHHHHHHHHHHHHHHHHHHHHHHHTTPPSSPPHHHHHHHHHHHHHTT-S---S-------